Protein AF-A0A3M7DMA9-F1 (afdb_monomer)

Secondary structure (DSSP, 8-state):
-----EEEEEEEEEEPBPTT-SSPPEEEEEEEEEE-GGG--------HHHHHHS-TTT-B-PPPPPSS--

Organism: Hortaea werneckii (NCBI:txid91943)

Sequence (70 aa):
MNITNLVMKDTIERIIRPADDEEASMEQPHGLYLVRGDNVAVCGLVDEELDNSIDWTKVRGEVIGSTKHV

Nearest PDB structures (foldseek):
  6ppp-assembly2_P  TM=8.941E-01  e=1.467E-04  Schizosaccharomyces pombe 972h-
  5gam-assembly1_j  TM=7.252E-01  e=2.386E+00  Saccharomyces cerevisiae
  6g90-assembly1_u  TM=7.375E-01  e=3.687E+00  Saccharomyces cerevisiae

Foldseek 3Di:
DDAPKDWDAQDKDWAAAAPPDPFFTDIDTDGTDIDTRVPDPDDDDDDPVVVVVDPSRHHHDDDDDDPDDD

Radius of gyration: 14.31 Å; Cα contacts (8 Å, |Δi|>4): 92; chains: 1; bounding box: 28×37×33 Å

Solvent-accessible surface area (backbone atoms only — not comparable to full-atom values): 4661 Å² total; per-residue (Å²): 134,93,70,64,58,43,81,40,68,79,33,66,49,74,50,62,29,41,84,87,49,92,61,69,17,43,78,45,82,59,36,73,45,78,44,62,25,92,74,58,88,79,88,80,91,77,59,66,70,64,60,72,70,52,66,60,45,75,44,63,37,74,79,84,76,74,95,68,88,131

InterPro domains:
  IPR010920 LSM domain superfamily [SSF50182] (4-52)
  IPR044642 U6 snRNA-associated Sm-like protein Lsm1/8 [PTHR15588] (3-65)

Mean predicted aligned error: 3.58 Å

Structure (mmCIF, N/CA/C/O backbone):
data_AF-A0A3M7DMA9-F1
#
_entry.id   AF-A0A3M7DMA9-F1
#
loop_
_atom_site.group_PDB
_atom_site.id
_atom_site.type_symbol
_atom_site.label_atom_id
_atom_site.label_alt_id
_atom_site.label_comp_id
_atom_site.label_asym_id
_atom_site.label_entity_id
_atom_site.label_seq_id
_atom_site.pdbx_PDB_ins_code
_atom_site.Cartn_x
_atom_site.Cartn_y
_atom_site.Cartn_z
_atom_site.occupancy
_atom_site.B_iso_or_equiv
_atom_site.auth_seq_id
_atom_site.auth_comp_id
_atom_site.auth_asym_id
_atom_site.auth_atom_id
_atom_site.pdbx_PDB_model_num
ATOM 1 N N . MET A 1 1 ? -8.398 22.798 -13.340 1.00 55.66 1 MET A N 1
ATOM 2 C CA . MET A 1 1 ? -7.620 21.543 -13.264 1.00 55.66 1 MET A CA 1
ATOM 3 C C . MET A 1 1 ? -8.108 20.805 -12.039 1.00 55.66 1 MET A C 1
ATOM 5 O O . MET A 1 1 ? -8.054 21.390 -10.966 1.00 55.66 1 MET A O 1
ATOM 9 N N . ASN A 1 2 ? -8.671 19.610 -12.200 1.00 60.91 2 ASN A N 1
ATOM 10 C CA . ASN A 1 2 ? -9.026 18.789 -11.047 1.00 60.91 2 ASN A CA 1
ATOM 11 C C . ASN A 1 2 ? -7.763 18.017 -10.649 1.00 60.91 2 ASN A C 1
ATOM 13 O O . ASN A 1 2 ? -7.203 17.323 -11.494 1.00 60.91 2 ASN A O 1
ATOM 17 N N . ILE A 1 3 ? -7.268 18.232 -9.432 1.00 82.69 3 ILE A N 1
ATOM 18 C CA . ILE A 1 3 ? -6.051 17.596 -8.914 1.00 82.69 3 ILE A CA 1
ATOM 19 C C . ILE A 1 3 ? -6.450 16.644 -7.790 1.00 82.69 3 ILE A C 1
ATOM 21 O O . ILE A 1 3 ? -7.121 17.045 -6.842 1.00 82.69 3 ILE A O 1
ATOM 25 N N . THR A 1 4 ? -6.048 15.380 -7.894 1.00 93.75 4 THR A N 1
ATOM 26 C CA . THR A 1 4 ? -6.428 14.319 -6.947 1.00 93.75 4 THR A CA 1
ATOM 27 C C . THR A 1 4 ? -5.495 14.302 -5.738 1.00 93.75 4 THR A C 1
ATOM 29 O O . THR A 1 4 ? -4.854 13.300 -5.446 1.00 93.75 4 THR A O 1
ATOM 32 N N . ASN A 1 5 ? -5.343 15.439 -5.056 1.00 95.62 5 ASN A N 1
ATOM 33 C CA . ASN A 1 5 ? -4.566 15.466 -3.816 1.00 95.62 5 ASN A CA 1
ATOM 34 C C . ASN A 1 5 ? -5.263 14.593 -2.766 1.00 95.62 5 ASN A C 1
ATOM 36 O O . ASN A 1 5 ? -6.470 14.728 -2.560 1.00 95.62 5 ASN A O 1
ATOM 40 N N . LEU A 1 6 ? -4.501 13.737 -2.089 1.00 96.12 6 LEU A N 1
ATOM 41 C CA . LEU A 1 6 ? -5.022 12.850 -1.054 1.00 96.12 6 LEU A CA 1
ATOM 42 C C . LEU A 1 6 ? -4.487 13.276 0.309 1.00 96.12 6 LEU A C 1
ATOM 44 O O . LEU A 1 6 ? -3.289 13.509 0.475 1.00 96.12 6 LEU A O 1
ATOM 48 N N . VAL A 1 7 ? -5.391 13.348 1.281 1.00 96.94 7 VAL A N 1
ATOM 49 C CA . VAL A 1 7 ? -5.067 13.460 2.703 1.00 96.94 7 VAL A CA 1
ATOM 50 C C . VAL A 1 7 ? -5.594 12.194 3.358 1.00 96.94 7 VAL A C 1
ATOM 52 O O . VAL A 1 7 ? -6.801 11.956 3.350 1.00 96.94 7 VAL A O 1
ATOM 55 N N . MET A 1 8 ? -4.691 11.375 3.881 1.00 97.12 8 MET A N 1
ATOM 56 C CA . MET A 1 8 ? -5.009 10.073 4.460 1.00 97.12 8 MET A CA 1
ATOM 57 C C . MET A 1 8 ? -4.612 10.075 5.930 1.00 97.12 8 MET A C 1
ATOM 59 O O . MET A 1 8 ? -3.535 10.548 6.289 1.00 97.12 8 MET A O 1
ATOM 63 N N . LYS A 1 9 ? -5.498 9.574 6.787 1.00 97.31 9 LYS A N 1
ATOM 64 C CA . LYS A 1 9 ? -5.211 9.319 8.202 1.00 97.31 9 LYS A CA 1
ATOM 65 C C . LYS A 1 9 ? -4.971 7.828 8.394 1.00 97.31 9 LYS A C 1
ATOM 67 O O . LYS A 1 9 ? -5.439 7.042 7.576 1.00 97.31 9 LYS A O 1
ATOM 72 N N . ASP A 1 10 ? -4.281 7.471 9.473 1.00 96.12 10 ASP A N 1
ATOM 73 C CA . ASP A 1 10 ? -4.013 6.074 9.839 1.00 96.12 10 ASP A CA 1
ATOM 74 C C . ASP A 1 10 ? -3.401 5.269 8.673 1.00 96.12 10 ASP A C 1
ATOM 76 O O . ASP A 1 10 ? -3.695 4.099 8.461 1.00 96.12 10 ASP A O 1
ATOM 80 N N . THR A 1 11 ? -2.551 5.935 7.884 1.00 97.19 11 THR A N 1
ATOM 81 C CA . THR A 1 11 ? -1.991 5.398 6.640 1.00 97.19 11 THR A CA 1
ATOM 82 C C . THR A 1 11 ? -0.974 4.305 6.940 1.00 97.19 11 THR A C 1
ATOM 84 O O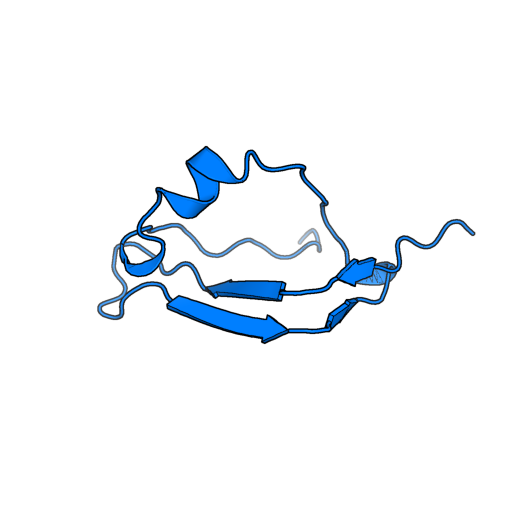 . THR A 1 11 ? -0.064 4.516 7.747 1.00 97.19 11 THR A O 1
ATOM 87 N N . ILE A 1 12 ? -1.080 3.186 6.227 1.00 97.12 12 ILE A N 1
ATOM 88 C CA . ILE A 1 12 ? -0.104 2.096 6.223 1.00 97.12 12 ILE A CA 1
ATOM 89 C C . ILE A 1 12 ? 0.412 1.936 4.792 1.00 97.12 12 ILE A C 1
ATOM 91 O O . ILE A 1 12 ? -0.365 1.757 3.856 1.00 97.12 12 ILE A O 1
ATOM 95 N N . GLU A 1 13 ? 1.725 2.019 4.612 1.00 96.94 13 GLU A N 1
ATOM 96 C CA . GLU A 1 13 ? 2.381 1.656 3.359 1.00 96.94 13 GLU A CA 1
ATOM 97 C C . GLU A 1 13 ? 2.697 0.163 3.372 1.00 96.94 13 GLU A C 1
ATOM 99 O O . GLU A 1 13 ? 3.287 -0.343 4.327 1.00 96.94 13 GLU A O 1
ATOM 104 N N . ARG A 1 14 ? 2.325 -0.541 2.30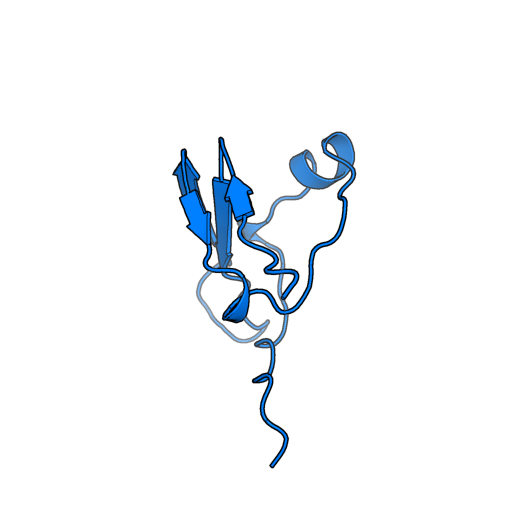2 1.00 97.12 14 ARG A N 1
ATOM 105 C CA . ARG A 1 14 ? 2.635 -1.961 2.127 1.00 97.12 14 ARG A CA 1
ATOM 106 C C . ARG A 1 14 ? 3.716 -2.127 1.077 1.00 97.12 14 ARG A C 1
ATOM 108 O O . ARG A 1 14 ? 3.535 -1.732 -0.074 1.00 97.12 14 ARG A O 1
ATOM 115 N N . ILE A 1 15 ? 4.818 -2.754 1.467 1.00 96.69 15 ILE A N 1
ATOM 116 C CA . ILE A 1 15 ? 5.919 -3.101 0.571 1.00 96.69 15 ILE A CA 1
ATOM 117 C C . ILE A 1 15 ? 5.820 -4.603 0.320 1.00 96.69 15 ILE A C 1
ATOM 119 O O . ILE A 1 15 ? 6.248 -5.415 1.143 1.00 96.69 15 ILE A O 1
ATOM 123 N N . ILE A 1 16 ? 5.205 -4.956 -0.810 1.00 98.06 16 ILE A N 1
ATOM 124 C CA . ILE A 1 16 ? 5.021 -6.345 -1.229 1.00 98.06 16 ILE A CA 1
ATOM 125 C C . ILE A 1 16 ? 6.269 -6.817 -1.972 1.00 98.06 16 ILE A C 1
ATOM 127 O O . ILE A 1 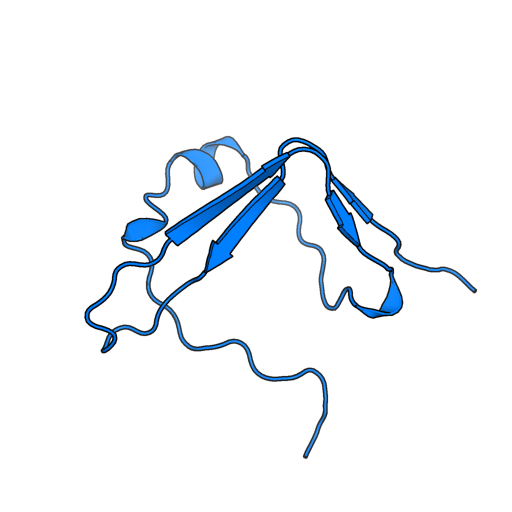16 ? 6.732 -6.166 -2.909 1.00 98.06 16 ILE A O 1
ATOM 131 N N . ARG A 1 17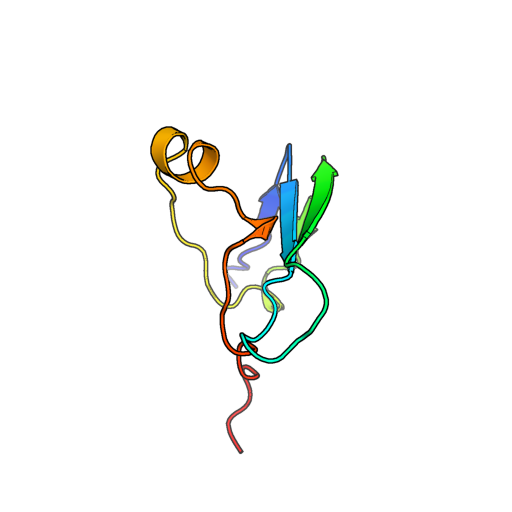 ? 6.818 -7.942 -1.522 1.00 97.50 17 ARG A N 1
ATOM 132 C CA . ARG A 1 17 ? 8.056 -8.528 -2.031 1.00 97.50 17 ARG A CA 1
ATOM 133 C C . ARG A 1 17 ? 7.777 -9.676 -3.015 1.00 97.50 17 ARG A C 1
ATOM 135 O O . ARG A 1 17 ? 6.797 -10.409 -2.814 1.00 97.50 17 ARG A O 1
ATOM 142 N N . PRO A 1 18 ? 8.643 -9.883 -4.025 1.00 98.00 18 PRO A N 1
ATOM 143 C CA . PRO A 1 18 ? 8.597 -11.056 -4.895 1.00 98.00 18 PRO A CA 1
ATOM 144 C C . PRO A 1 18 ? 8.681 -12.378 -4.125 1.00 98.00 18 PRO A C 1
ATOM 146 O O . PRO A 1 18 ? 9.060 -12.422 -2.952 1.00 98.00 18 PRO A O 1
ATOM 149 N N . ALA A 1 19 ? 8.295 -13.469 -4.785 1.00 96.19 19 ALA A N 1
ATOM 150 C CA . ALA A 1 19 ? 8.265 -14.797 -4.170 1.00 96.19 19 ALA A CA 1
ATOM 151 C C . ALA A 1 19 ? 9.663 -15.395 -3.926 1.00 96.19 19 ALA A C 1
ATOM 153 O O . ALA A 1 19 ? 9.803 -16.265 -3.069 1.00 96.19 19 ALA A O 1
ATOM 154 N N . ASP A 1 20 ? 10.667 -14.949 -4.680 1.00 96.00 20 ASP A N 1
ATOM 155 C CA . ASP A 1 20 ? 12.070 -15.356 -4.577 1.00 96.00 20 ASP A CA 1
ATOM 156 C C . ASP A 1 20 ? 12.907 -14.443 -3.661 1.00 96.00 20 ASP A C 1
ATOM 158 O O . ASP A 1 20 ? 14.077 -14.738 -3.425 1.00 96.00 20 ASP A O 1
ATOM 162 N N . ASP A 1 21 ? 12.318 -13.373 -3.113 1.00 96.44 21 ASP A N 1
ATOM 163 C CA . ASP A 1 21 ? 12.955 -12.532 -2.096 1.00 96.44 21 ASP A CA 1
ATOM 164 C C . ASP A 1 21 ? 12.912 -13.245 -0.729 1.00 96.44 21 ASP A C 1
ATOM 166 O O . ASP A 1 21 ? 11.847 -13.662 -0.256 1.00 96.44 21 ASP A O 1
ATOM 170 N N . GLU A 1 22 ? 14.079 -13.401 -0.096 1.00 96.38 22 GLU A N 1
ATOM 171 C CA . GLU A 1 22 ? 14.228 -14.068 1.206 1.00 96.38 22 GLU A CA 1
ATOM 172 C C . GLU A 1 22 ? 13.540 -13.283 2.335 1.00 96.38 22 GLU A C 1
ATOM 174 O O . GLU A 1 22 ? 13.061 -13.875 3.307 1.00 96.38 22 GLU A O 1
ATOM 179 N N . GLU A 1 23 ? 13.438 -11.959 2.194 1.00 97.12 23 GLU A N 1
ATOM 180 C CA . GLU A 1 23 ? 12.796 -11.089 3.176 1.00 97.12 23 GLU A CA 1
ATOM 181 C C . GLU A 1 23 ? 11.271 -11.154 3.068 1.00 97.12 23 GLU A C 1
ATOM 183 O O . GLU A 1 23 ? 10.707 -11.331 1.989 1.00 97.12 23 GLU A O 1
ATOM 188 N N . ALA A 1 24 ? 10.566 -11.000 4.189 1.00 97.62 24 ALA A N 1
ATOM 189 C CA . ALA A 1 24 ? 9.106 -10.912 4.200 1.00 97.62 24 ALA A CA 1
ATOM 190 C C . ALA A 1 24 ? 8.605 -9.591 3.587 1.00 97.62 24 ALA A C 1
ATOM 192 O O . ALA A 1 24 ? 9.308 -8.577 3.572 1.00 97.62 24 ALA A O 1
ATOM 193 N N . SER A 1 25 ? 7.353 -9.586 3.126 1.00 98.25 25 SER A N 1
ATOM 194 C CA . SER A 1 25 ? 6.651 -8.325 2.873 1.00 98.25 25 SER A CA 1
ATOM 195 C C . SER A 1 25 ? 6.465 -7.567 4.186 1.00 98.25 25 SER A C 1
ATOM 197 O O . SER A 1 25 ? 6.508 -8.152 5.271 1.00 98.25 25 SER A O 1
ATOM 199 N N . MET A 1 26 ? 6.273 -6.253 4.108 1.00 97.75 26 MET A N 1
ATOM 200 C CA . MET A 1 26 ? 6.208 -5.421 5.309 1.00 97.75 26 MET A CA 1
ATOM 201 C C . MET A 1 26 ? 5.149 -4.329 5.224 1.00 97.75 26 MET A C 1
ATOM 203 O O . MET A 1 26 ? 4.791 -3.859 4.142 1.00 97.75 26 MET A O 1
ATOM 207 N N . GLU A 1 27 ? 4.701 -3.907 6.402 1.00 97.62 27 GLU A N 1
ATOM 208 C CA . GLU A 1 27 ? 3.786 -2.792 6.607 1.00 97.62 27 GLU A CA 1
ATOM 209 C C . GLU A 1 27 ? 4.504 -1.685 7.382 1.00 97.62 27 GLU A C 1
ATOM 211 O O . GLU A 1 27 ? 5.125 -1.937 8.417 1.00 97.62 27 GLU A O 1
ATOM 216 N N . GLN A 1 28 ? 4.426 -0.453 6.883 1.00 97.12 28 GLN A N 1
ATOM 217 C CA . GLN A 1 28 ? 5.029 0.718 7.505 1.00 97.12 28 GLN A CA 1
ATOM 218 C C . GLN A 1 28 ? 3.946 1.752 7.848 1.00 97.12 28 GLN A C 1
ATOM 220 O O . GLN A 1 28 ? 3.326 2.316 6.943 1.00 97.12 28 GLN A O 1
ATOM 225 N N . PRO A 1 29 ? 3.706 2.039 9.140 1.00 96.88 29 PRO A N 1
ATOM 226 C CA . PRO A 1 29 ? 2.733 3.043 9.544 1.00 96.88 29 PRO A CA 1
ATOM 227 C C . PRO A 1 29 ? 3.278 4.458 9.313 1.00 96.88 29 PRO A C 1
ATOM 229 O O . PRO A 1 29 ? 4.386 4.793 9.731 1.00 96.88 29 PRO A O 1
ATOM 232 N N . HIS A 1 30 ? 2.457 5.307 8.700 1.00 96.00 30 HIS A N 1
ATOM 233 C CA . HIS A 1 30 ? 2.754 6.719 8.428 1.00 96.00 30 HIS A CA 1
ATOM 234 C C . HIS A 1 30 ? 1.804 7.685 9.149 1.00 96.00 30 HIS A C 1
ATOM 236 O O . HIS A 1 30 ? 2.101 8.873 9.261 1.00 96.00 30 HIS A O 1
ATOM 242 N N . GLY A 1 31 ? 0.668 7.204 9.668 1.00 95.31 31 GLY A N 1
ATOM 243 C CA . GLY A 1 31 ? -0.317 8.050 10.346 1.00 95.31 31 GLY A CA 1
ATOM 244 C C . GLY A 1 31 ? -0.969 9.041 9.375 1.00 95.31 31 GLY A C 1
ATOM 245 O O . GLY A 1 31 ? -1.627 8.629 8.418 1.00 95.31 31 GLY A O 1
ATOM 246 N N . LEU A 1 32 ? -0.810 10.346 9.619 1.00 96.81 32 LEU A N 1
ATOM 247 C CA . LEU A 1 32 ? -1.293 11.386 8.706 1.00 96.81 32 LEU A CA 1
ATOM 248 C C . LEU A 1 32 ? -0.324 11.551 7.527 1.00 96.81 32 LEU A C 1
ATOM 250 O O . LEU A 1 32 ? 0.817 11.971 7.717 1.00 96.81 32 LEU A O 1
ATOM 254 N N . TYR A 1 33 ? -0.800 11.289 6.311 1.00 97.06 33 TYR A N 1
ATOM 255 C CA . TYR A 1 33 ? 0.011 11.314 5.098 1.00 97.06 33 TYR A CA 1
ATOM 256 C C . TYR A 1 33 ? -0.657 12.117 3.975 1.00 97.06 33 TYR A C 1
ATOM 258 O O . TYR A 1 33 ? -1.869 12.032 3.759 1.00 97.06 33 TYR A O 1
ATOM 266 N N . LEU A 1 34 ? 0.135 12.929 3.266 1.00 95.88 34 LEU A N 1
ATOM 267 C CA . LEU A 1 34 ? -0.327 13.788 2.173 1.00 95.88 34 LEU A CA 1
ATOM 268 C C . LEU A 1 34 ? 0.342 13.371 0.862 1.00 95.88 34 LEU A C 1
ATOM 270 O O . LEU A 1 34 ? 1.569 13.371 0.762 1.00 95.88 34 LEU A O 1
ATOM 274 N N . VAL A 1 35 ? -0.465 13.098 -0.165 1.00 95.62 35 VAL A N 1
ATOM 275 C CA . VAL A 1 35 ? 0.011 12.745 -1.510 1.00 95.62 35 VAL A CA 1
ATOM 276 C C . VAL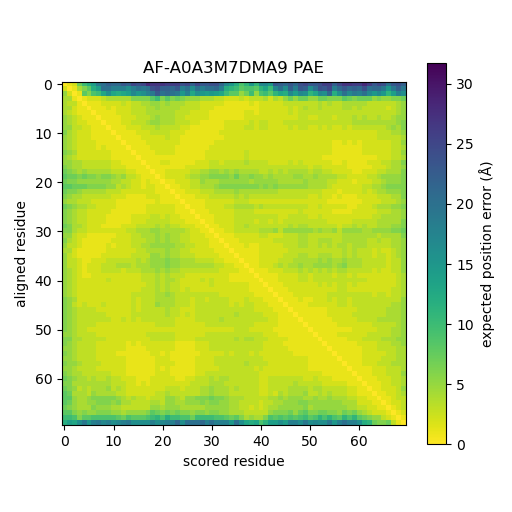 A 1 35 ? -0.421 13.818 -2.502 1.00 95.62 35 VAL A C 1
ATOM 278 O O . VAL A 1 35 ? -1.602 14.161 -2.603 1.00 95.62 35 VAL A O 1
ATOM 281 N N . ARG A 1 36 ? 0.544 14.349 -3.262 1.00 95.38 36 ARG A N 1
ATOM 282 C CA . ARG A 1 36 ? 0.263 15.272 -4.369 1.00 95.38 36 ARG A CA 1
ATOM 283 C C . ARG A 1 36 ? -0.435 14.517 -5.497 1.00 95.38 36 ARG A C 1
ATOM 285 O O . ARG A 1 36 ? 0.036 13.459 -5.900 1.00 95.38 36 ARG A O 1
ATOM 292 N N . GLY A 1 37 ? -1.496 15.095 -6.051 1.00 94.50 37 GLY A N 1
ATOM 293 C CA . GLY A 1 37 ? -2.369 14.414 -7.005 1.00 94.50 37 GLY A CA 1
ATOM 294 C C . GLY A 1 37 ? -1.689 13.912 -8.273 1.00 94.50 37 GLY A C 1
ATOM 295 O O . GLY A 1 37 ? -2.092 12.881 -8.794 1.00 94.50 37 GLY A O 1
ATOM 296 N N . ASP A 1 38 ? -0.614 14.558 -8.724 1.00 93.00 38 ASP A N 1
ATOM 297 C CA . ASP A 1 38 ? 0.137 14.100 -9.904 1.00 93.00 38 ASP A CA 1
ATOM 298 C C . ASP A 1 38 ? 0.885 12.774 -9.678 1.00 93.00 38 ASP A C 1
ATOM 300 O O . ASP A 1 38 ? 1.284 12.125 -10.640 1.00 93.00 38 ASP A O 1
ATOM 304 N N . ASN A 1 39 ? 1.090 12.376 -8.418 1.00 92.12 39 ASN A N 1
ATOM 305 C CA . ASN A 1 39 ? 1.738 11.114 -8.059 1.00 92.12 39 ASN A CA 1
ATOM 306 C C . ASN A 1 39 ? 0.725 9.974 -7.855 1.00 92.12 39 ASN A C 1
ATOM 308 O O . ASN A 1 39 ? 1.128 8.844 -7.586 1.00 92.12 39 ASN A O 1
ATOM 312 N N . VAL A 1 40 ? -0.581 10.246 -7.953 1.00 94.12 40 VAL A N 1
ATOM 313 C CA . VAL A 1 40 ? -1.628 9.237 -7.756 1.00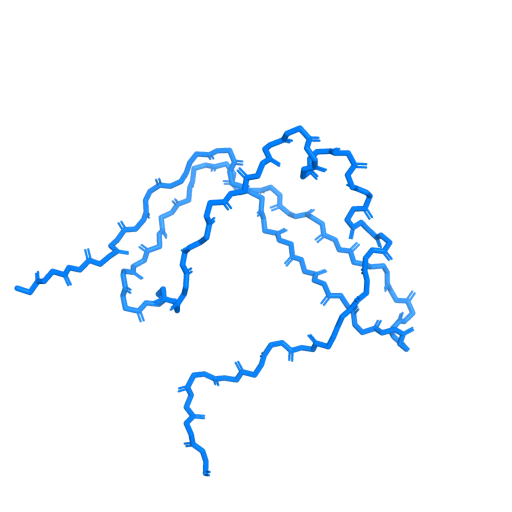 94.12 40 VAL A CA 1
ATOM 314 C C . VAL A 1 40 ? -1.902 8.528 -9.079 1.00 94.12 40 VAL A C 1
ATOM 316 O O . VAL A 1 40 ? -2.426 9.128 -10.013 1.00 94.12 40 VAL A O 1
ATOM 319 N N . ALA A 1 41 ? -1.577 7.235 -9.150 1.00 93.88 41 ALA A N 1
ATOM 320 C CA . ALA A 1 41 ? -1.891 6.405 -10.314 1.00 93.88 41 ALA A CA 1
ATOM 321 C C . ALA A 1 41 ? -3.316 5.826 -10.248 1.00 93.88 41 ALA A C 1
ATOM 323 O O . ALA A 1 41 ? -4.067 5.906 -11.217 1.00 93.88 41 ALA A O 1
ATOM 324 N N . VAL A 1 42 ? -3.692 5.251 -9.101 1.00 94.94 42 VAL A N 1
ATOM 325 C CA . VAL A 1 42 ? -4.989 4.602 -8.858 1.00 94.94 42 VAL A CA 1
ATOM 326 C C . VAL A 1 42 ? -5.411 4.852 -7.408 1.00 94.94 42 VAL A C 1
ATOM 328 O O . VAL A 1 42 ? -4.566 4.950 -6.522 1.00 94.94 42 VAL A O 1
ATOM 331 N N . CYS A 1 43 ? -6.721 4.932 -7.172 1.00 95.19 43 CYS A N 1
ATOM 332 C CA . CYS A 1 43 ? -7.329 4.862 -5.846 1.00 95.19 43 CYS A CA 1
ATOM 333 C C . CYS A 1 43 ? -8.467 3.835 -5.899 1.00 95.19 43 CYS A C 1
ATOM 335 O O . CYS A 1 43 ? -9.363 3.956 -6.736 1.00 95.19 43 CYS A O 1
ATOM 337 N N . GLY A 1 44 ? -8.399 2.811 -5.050 1.00 96.00 44 GLY A N 1
ATOM 338 C CA . GLY A 1 44 ? -9.390 1.741 -4.965 1.00 96.00 44 GLY A CA 1
ATOM 339 C C . GLY A 1 44 ? -9.967 1.666 -3.560 1.00 96.00 44 GLY A C 1
ATOM 340 O O . GLY A 1 44 ? -9.222 1.733 -2.586 1.00 96.00 44 GLY A O 1
ATOM 341 N N . LEU A 1 45 ? -11.290 1.543 -3.460 1.00 97.38 45 LEU A N 1
ATOM 342 C CA . LEU A 1 45 ? -11.956 1.292 -2.186 1.00 97.38 45 LEU A CA 1
ATOM 343 C C . LEU A 1 45 ? -11.698 -0.156 -1.757 1.00 97.38 45 LEU A C 1
ATOM 345 O O . LEU A 1 45 ? -11.808 -1.065 -2.580 1.00 97.38 45 LEU A O 1
ATOM 349 N N . VAL A 1 46 ? -11.387 -0.354 -0.479 1.00 96.25 46 VAL A N 1
ATOM 350 C CA . VAL A 1 46 ? -11.166 -1.674 0.122 1.00 96.25 46 VAL A CA 1
ATOM 351 C C . VAL A 1 46 ? -12.283 -2.010 1.106 1.00 96.25 46 VAL A C 1
ATOM 353 O O . VAL A 1 46 ? -12.922 -1.117 1.661 1.00 96.25 46 VAL A O 1
ATOM 356 N N . ASP A 1 47 ? -12.512 -3.303 1.312 1.00 98.19 47 ASP A N 1
ATOM 357 C CA . ASP A 1 47 ? -13.298 -3.807 2.437 1.00 98.19 47 ASP A CA 1
ATOM 358 C C . ASP A 1 47 ? -12.372 -3.911 3.655 1.00 98.19 47 ASP A C 1
ATOM 360 O O . ASP A 1 47 ? -11.421 -4.691 3.637 1.00 98.19 47 ASP A O 1
ATOM 364 N N . GLU A 1 48 ? -12.609 -3.096 4.685 1.00 95.44 48 GLU A N 1
ATOM 365 C CA . GLU A 1 48 ? -11.711 -3.006 5.844 1.00 95.44 48 GLU A CA 1
ATOM 366 C C . GLU A 1 48 ? -11.666 -4.300 6.668 1.00 95.44 48 GLU A C 1
ATOM 368 O O . GLU A 1 48 ? -10.622 -4.627 7.227 1.00 95.44 48 GLU A O 1
ATOM 373 N N . GLU A 1 49 ? -12.762 -5.056 6.764 1.00 97.56 49 GLU A N 1
ATOM 374 C CA . GLU A 1 49 ? -12.777 -6.302 7.540 1.00 97.56 49 GLU A CA 1
ATOM 375 C C . GLU A 1 49 ? -11.918 -7.363 6.851 1.00 97.56 49 GLU A C 1
ATOM 377 O O . GLU A 1 49 ? -11.062 -7.991 7.484 1.00 97.56 49 GLU A O 1
ATOM 382 N N . LEU A 1 50 ? -12.093 -7.509 5.536 1.00 97.81 50 LEU A N 1
ATOM 383 C CA . LEU A 1 50 ? -11.277 -8.413 4.738 1.00 97.81 50 LEU A CA 1
ATOM 384 C C . LEU A 1 50 ? -9.807 -7.981 4.742 1.00 97.81 50 LEU A C 1
ATOM 386 O O . LEU A 1 50 ? -8.935 -8.818 4.971 1.00 97.81 50 LEU A O 1
ATOM 390 N N . ASP A 1 51 ? -9.529 -6.697 4.522 1.00 97.00 51 ASP A N 1
ATOM 391 C CA . ASP A 1 51 ? -8.170 -6.156 4.454 1.00 97.00 51 ASP A CA 1
ATOM 392 C C . ASP A 1 51 ? -7.390 -6.371 5.763 1.00 97.00 51 ASP A C 1
ATOM 394 O O . ASP A 1 51 ? -6.235 -6.803 5.729 1.00 97.00 51 ASP A O 1
ATOM 398 N N . ASN A 1 52 ? -8.052 -6.180 6.911 1.00 96.00 52 ASN A N 1
ATOM 399 C CA . ASN A 1 52 ? -7.479 -6.420 8.239 1.00 96.00 52 ASN A CA 1
ATOM 400 C C . ASN A 1 52 ? -7.305 -7.911 8.574 1.00 96.00 52 ASN A C 1
ATOM 402 O O . ASN A 1 52 ? -6.532 -8.254 9.468 1.00 96.00 52 ASN A O 1
ATOM 406 N N . SER A 1 53 ? -8.022 -8.810 7.890 1.00 97.81 53 SER A N 1
ATOM 407 C CA . SER A 1 53 ? -7.893 -10.260 8.098 1.00 97.81 53 SER A CA 1
ATOM 408 C C . SER A 1 53 ? -6.660 -10.869 7.414 1.00 97.81 53 SER A C 1
ATOM 410 O O . SER A 1 53 ? -6.294 -12.013 7.698 1.00 97.81 53 SER A O 1
ATOM 412 N N . ILE A 1 54 ? -6.018 -10.123 6.508 1.00 98.19 54 ILE A N 1
ATOM 413 C CA . ILE A 1 54 ? -4.886 -10.589 5.705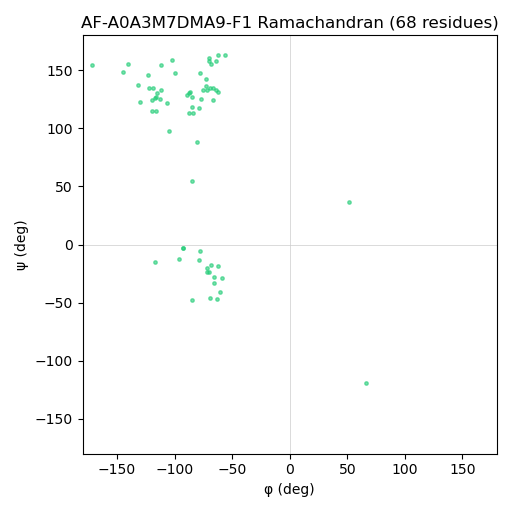 1.00 98.19 54 ILE A CA 1
ATOM 414 C C . ILE A 1 54 ? -3.574 -10.382 6.470 1.00 98.19 54 ILE A C 1
ATOM 416 O O . ILE A 1 54 ? -3.265 -9.291 6.939 1.00 98.19 54 ILE A O 1
ATOM 420 N N . ASP A 1 55 ? -2.744 -11.427 6.530 1.00 98.06 55 ASP A N 1
ATOM 421 C CA . ASP A 1 55 ? -1.355 -11.312 6.984 1.00 98.06 55 ASP A CA 1
ATOM 422 C C . ASP A 1 55 ? -0.477 -10.789 5.838 1.00 98.06 55 ASP A C 1
ATOM 424 O O . ASP A 1 55 ? 0.095 -11.556 5.053 1.00 98.06 55 ASP A O 1
ATOM 428 N N . TRP A 1 56 ? -0.387 -9.463 5.734 1.00 97.88 56 TRP A N 1
ATOM 429 C CA . TRP A 1 56 ? 0.342 -8.776 4.668 1.00 97.88 56 TRP A CA 1
ATOM 430 C C . TRP A 1 56 ? 1.841 -9.076 4.647 1.00 97.88 56 TRP A C 1
ATOM 432 O O . TRP A 1 56 ? 2.462 -8.935 3.595 1.00 97.88 56 TRP A O 1
ATOM 442 N N . THR A 1 57 ? 2.418 -9.580 5.744 1.00 97.50 57 THR A N 1
ATOM 443 C CA . THR A 1 57 ? 3.834 -9.986 5.775 1.00 97.50 57 THR A CA 1
ATOM 444 C C . THR A 1 57 ? 4.112 -11.244 4.950 1.00 97.50 57 THR A C 1
ATOM 446 O O . THR A 1 57 ? 5.227 -11.455 4.467 1.00 97.50 57 THR A O 1
ATOM 449 N N . LYS A 1 58 ? 3.079 -12.068 4.727 1.00 97.94 58 LYS A N 1
ATOM 450 C CA . LYS A 1 58 ? 3.155 -13.308 3.942 1.00 97.94 58 LYS A CA 1
ATOM 451 C C . LYS A 1 58 ? 2.722 -13.140 2.490 1.00 97.94 58 LYS A C 1
ATOM 453 O O . LYS A 1 58 ? 2.944 -14.048 1.688 1.00 97.94 58 LYS A O 1
ATOM 458 N N . VAL A 1 59 ? 2.092 -12.019 2.145 1.00 98.19 59 VAL A N 1
ATOM 459 C CA . VAL A 1 59 ? 1.656 -11.737 0.773 1.00 98.19 59 VAL A CA 1
ATOM 460 C C . VAL A 1 59 ? 2.882 -11.557 -0.118 1.00 98.19 59 VAL A C 1
ATOM 462 O O . VAL A 1 59 ? 3.825 -10.866 0.257 1.00 98.19 59 VAL A O 1
ATOM 465 N N . ARG A 1 60 ? 2.868 -12.171 -1.305 1.00 98.00 60 ARG A N 1
ATOM 466 C CA . ARG A 1 60 ? 3.940 -12.084 -2.306 1.00 98.00 60 ARG A CA 1
ATOM 467 C C . ARG A 1 60 ? 3.395 -11.563 -3.628 1.00 98.00 60 ARG A C 1
ATOM 469 O O . ARG A 1 60 ? 2.260 -11.875 -3.987 1.00 98.00 60 ARG A O 1
ATOM 476 N N . GLY A 1 61 ? 4.205 -10.796 -4.350 1.00 97.25 61 GLY A N 1
ATOM 477 C CA . GLY A 1 61 ? 3.825 -10.219 -5.635 1.00 97.25 61 GLY A CA 1
ATOM 478 C C . GLY A 1 61 ? 4.994 -9.544 -6.343 1.00 97.25 61 GLY A C 1
ATOM 479 O O . GLY A 1 61 ? 5.949 -9.106 -5.707 1.00 97.25 61 GLY A O 1
ATOM 480 N N . GLU A 1 62 ? 4.904 -9.474 -7.669 1.00 96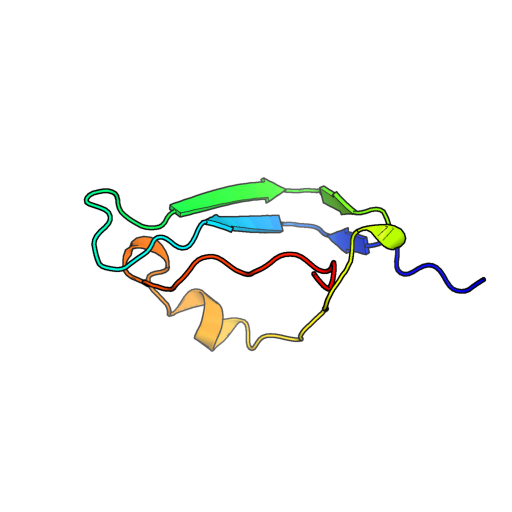.81 62 GLU A N 1
ATOM 481 C CA . GLU A 1 62 ? 5.895 -8.792 -8.500 1.00 96.81 62 GLU A CA 1
ATOM 482 C C . GLU A 1 62 ? 5.867 -7.275 -8.293 1.00 96.81 62 GLU A C 1
ATOM 484 O O . GLU A 1 62 ? 4.841 -6.684 -7.940 1.00 96.81 62 GLU A O 1
ATOM 489 N N . VAL A 1 63 ? 6.999 -6.629 -8.572 1.00 93.69 63 VAL A N 1
ATOM 490 C CA . VAL A 1 63 ? 7.126 -5.170 -8.493 1.00 93.69 63 VAL A CA 1
ATOM 491 C C . VAL A 1 63 ? 6.174 -4.500 -9.489 1.00 93.69 63 VAL A C 1
ATOM 493 O O . VAL A 1 63 ? 6.148 -4.834 -10.675 1.00 93.69 63 VAL A O 1
ATOM 496 N N . ILE A 1 64 ? 5.418 -3.502 -9.021 1.00 92.94 64 ILE A N 1
ATOM 497 C CA . ILE A 1 64 ? 4.542 -2.704 -9.885 1.00 92.94 64 ILE A CA 1
ATOM 498 C C . ILE A 1 64 ? 5.406 -1.883 -10.851 1.00 92.94 64 ILE A C 1
ATOM 500 O O . ILE A 1 64 ? 6.276 -1.115 -10.438 1.00 92.94 64 ILE A O 1
ATOM 504 N N . GLY A 1 65 ? 5.156 -2.047 -12.152 1.00 91.75 65 GLY A N 1
ATOM 505 C CA . GLY A 1 65 ? 5.856 -1.314 -13.204 1.00 91.75 65 GLY A CA 1
ATOM 506 C C . GLY A 1 65 ? 5.642 0.202 -13.137 1.00 91.75 65 GLY A C 1
ATOM 507 O O . GLY A 1 65 ? 4.720 0.708 -12.499 1.00 91.75 65 GLY A O 1
ATOM 508 N N . SER A 1 66 ? 6.500 0.953 -13.832 1.00 92.12 66 SER A N 1
ATOM 509 C CA . SER A 1 66 ? 6.379 2.414 -13.884 1.00 92.12 66 SER A CA 1
ATOM 510 C C . SER A 1 66 ? 5.155 2.867 -14.690 1.00 92.12 66 SER A C 1
ATOM 512 O O . SER A 1 66 ? 4.661 2.149 -15.555 1.00 92.12 66 SER A O 1
ATOM 514 N N . THR A 1 67 ? 4.722 4.110 -14.484 1.00 91.19 67 THR A N 1
ATOM 515 C CA . THR A 1 67 ? 3.648 4.734 -15.276 1.00 91.19 67 THR A CA 1
ATOM 516 C C . THR A 1 67 ? 4.105 5.226 -16.653 1.00 91.19 67 THR A C 1
ATOM 518 O O . THR A 1 67 ? 3.283 5.682 -17.448 1.00 91.19 67 THR A O 1
ATOM 521 N N . LYS A 1 68 ? 5.408 5.157 -16.958 1.00 91.12 68 LYS A N 1
ATOM 522 C CA . LYS A 1 68 ? 5.952 5.536 -18.264 1.00 91.12 68 LYS A CA 1
ATOM 523 C C . LYS A 1 68 ? 5.946 4.335 -19.198 1.00 91.12 68 LYS A C 1
ATOM 525 O O . LYS A 1 68 ? 6.486 3.283 -18.866 1.00 91.12 68 LYS A O 1
ATOM 530 N N . HIS A 1 69 ? 5.384 4.528 -20.384 1.00 87.75 69 HIS A N 1
ATOM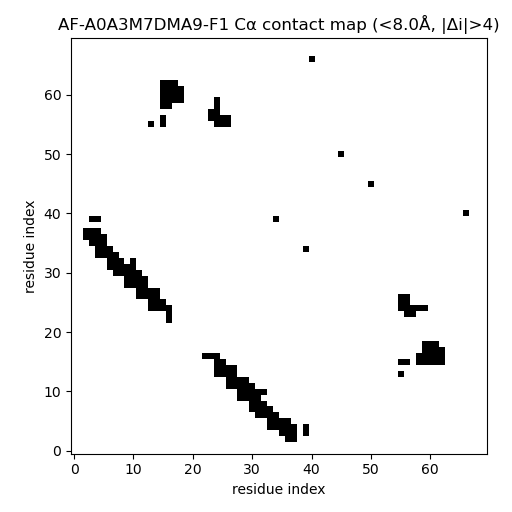 531 C CA . HIS A 1 69 ? 5.582 3.601 -21.488 1.00 87.75 69 HIS A CA 1
ATOM 532 C C . HIS A 1 69 ? 7.008 3.750 -22.042 1.00 87.75 69 HIS A C 1
ATOM 534 O O . HIS A 1 69 ? 7.528 4.870 -22.086 1.00 87.75 69 HIS A O 1
ATOM 540 N N . VAL A 1 70 ? 7.621 2.632 -22.433 1.00 75.00 70 VAL A N 1
ATOM 541 C CA . VAL A 1 70 ? 8.968 2.544 -23.020 1.00 75.00 70 VAL A CA 1
ATOM 542 C C . VAL A 1 70 ? 8.899 2.041 -24.449 1.00 75.00 70 VAL A C 1
ATOM 544 O O . VAL A 1 70 ? 8.048 1.163 -24.710 1.00 75.00 70 VAL A O 1
#

pLDDT: mean 94.47, std 7.17, range [55.66, 98.25]